Protein AF-A0A914DDF4-F1 (afdb_monomer_lite)

Foldseek 3Di:
DKDKDKDKDWDDWDDADPVVRDTDTDIDIDIDIDDPVPADDCVVVVNDQKDWDFPVVDDDDDDDDPPDPDDDDDGDIDIHGHDDPDDDDD

pLDDT: mean 79.05, std 13.86, range [35.19, 93.19]

Organism: NCBI:txid290746

Radius of gyration: 17.54 Å; chains: 1; bounding box: 42×24×45 Å

Sequence (90 aa):
TITVKLGMTLTNLFDLDEKKQVLTINVWLDQEWKDELLRWDPKEFGGIESLRIPCDLIWLPDLVLYNKIDLLVETGFFYMHVGGIRDGIL

InterPro domains:
  IPR002394 Nicotinic acetylcholine receptor [PR00254] (11-27)
  IPR002394 Nicotinic acetylcholine receptor [PR00254] (45-59)
  IPR002394 Nicotinic acetylcholine receptor [PR00254] (63-75)
  IPR006201 Neurotransmitter-gated ion-channel [PTHR18945] (2-75)
  IPR006202 Neurotransmitter-gated ion-channel ligand-binding domain [PF02931] (2-74)
  IPR036734 Neurotransmitter-gated ion-channel ligand-binding domain superfamily [G3DSA:2.70.170.10] (1-82)
  IPR036734 Neurotransmitter-gated ion-channel ligand-binding domain superfamily [SSF63712] (2-81)

Structure (mmCIF, N/CA/C/O backbone):
data_AF-A0A914DDF4-F1
#
_entry.id   AF-A0A914DDF4-F1
#
loop_
_atom_site.group_PDB
_atom_site.id
_atom_site.type_symbol
_atom_site.label_atom_id
_atom_site.label_alt_id
_atom_site.label_comp_id
_atom_site.label_asym_id
_atom_site.label_entity_id
_atom_site.label_seq_id
_atom_site.pdbx_PDB_ins_code
_atom_site.Cartn_x
_atom_site.Cartn_y
_atom_site.Cartn_z
_atom_site.occupancy
_atom_site.B_iso_or_equiv
_atom_site.auth_seq_id
_atom_site.auth_comp_id
_atom_site.auth_asym_id
_atom_site.auth_atom_id
_atom_site.pdbx_PDB_model_num
ATOM 1 N N . THR A 1 1 ? -10.500 16.099 3.547 1.00 73.19 1 THR A N 1
ATOM 2 C CA . THR A 1 1 ? -9.227 15.783 2.867 1.00 73.19 1 THR A CA 1
ATOM 3 C C . THR A 1 1 ? -8.640 14.549 3.513 1.00 73.19 1 THR A C 1
ATOM 5 O O . THR A 1 1 ? -8.621 14.516 4.736 1.00 73.19 1 THR A O 1
ATOM 8 N N . ILE A 1 2 ? -8.236 13.540 2.736 1.00 82.94 2 ILE A N 1
ATOM 9 C CA . ILE A 1 2 ? -7.603 12.313 3.252 1.00 82.94 2 ILE A CA 1
ATOM 10 C C . ILE A 1 2 ? -6.087 12.510 3.210 1.00 82.94 2 ILE A C 1
ATOM 12 O O . ILE A 1 2 ? -5.548 12.899 2.175 1.00 82.94 2 ILE A O 1
ATOM 16 N N . THR A 1 3 ? -5.409 12.257 4.327 1.00 86.25 3 THR A N 1
ATOM 17 C CA . THR A 1 3 ? -3.943 12.251 4.384 1.00 86.25 3 THR A CA 1
ATOM 18 C C . THR A 1 3 ? -3.452 10.829 4.155 1.00 86.25 3 THR A C 1
ATOM 20 O O . THR A 1 3 ? -3.793 9.934 4.928 1.00 86.25 3 THR A O 1
ATOM 23 N N . VAL A 1 4 ? -2.644 10.640 3.114 1.00 87.81 4 VAL A N 1
ATOM 24 C CA . VAL A 1 4 ? -1.993 9.364 2.799 1.00 87.81 4 VAL A CA 1
ATOM 25 C C . VAL A 1 4 ? -0.516 9.487 3.152 1.00 87.81 4 VAL A C 1
ATOM 27 O O . VAL A 1 4 ? 0.16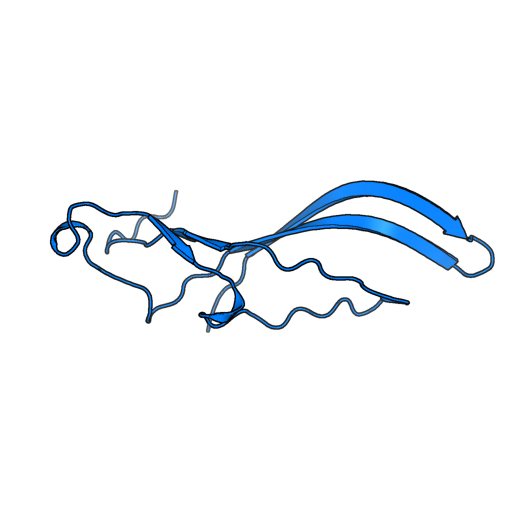3 10.396 2.672 1.00 87.81 4 VAL A O 1
ATOM 30 N N . LYS A 1 5 ? -0.017 8.592 4.004 1.00 88.25 5 LYS A N 1
ATOM 31 C CA . LYS A 1 5 ? 1.414 8.437 4.266 1.00 88.25 5 LYS A CA 1
ATOM 32 C C . LYS A 1 5 ? 1.961 7.369 3.334 1.00 88.25 5 LYS A C 1
ATOM 34 O O . LYS A 1 5 ? 1.379 6.292 3.220 1.00 88.25 5 LYS A O 1
ATOM 39 N N . LEU A 1 6 ? 3.083 7.684 2.699 1.00 89.06 6 LEU A N 1
ATOM 40 C CA . LEU A 1 6 ? 3.768 6.789 1.783 1.00 89.06 6 LEU A CA 1
ATOM 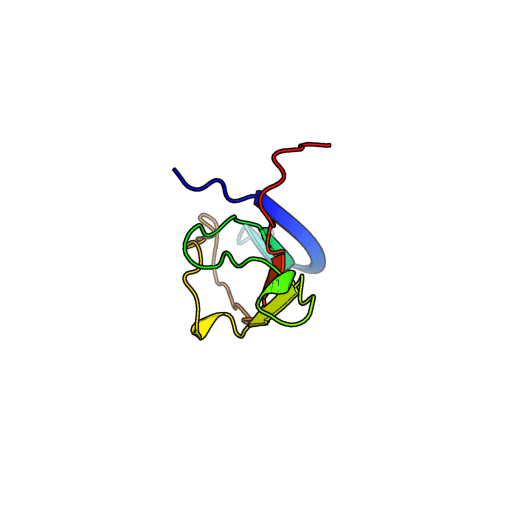41 C C . LEU A 1 6 ? 5.152 6.456 2.335 1.00 89.06 6 LEU A C 1
ATOM 43 O O . LEU A 1 6 ? 5.966 7.353 2.558 1.00 89.06 6 LEU A O 1
ATOM 47 N N . GLY A 1 7 ? 5.405 5.170 2.538 1.00 89.75 7 GLY A N 1
ATOM 48 C CA . GLY A 1 7 ? 6.723 4.602 2.769 1.00 89.75 7 GLY A CA 1
ATOM 49 C C . GLY A 1 7 ? 7.181 3.853 1.524 1.00 89.75 7 GLY A C 1
ATOM 50 O O . GLY A 1 7 ? 6.380 3.242 0.819 1.00 89.75 7 GLY A O 1
ATOM 51 N N . MET A 1 8 ? 8.476 3.906 1.236 1.00 90.75 8 MET A N 1
ATOM 52 C CA . MET A 1 8 ? 9.059 3.115 0.163 1.00 90.75 8 MET A CA 1
ATOM 53 C C . MET A 1 8 ? 10.373 2.519 0.639 1.00 90.75 8 MET A C 1
ATOM 55 O O . MET A 1 8 ? 11.273 3.242 1.068 1.00 90.75 8 MET A O 1
ATOM 59 N N . THR A 1 9 ? 10.482 1.203 0.521 1.00 91.19 9 THR A N 1
ATOM 60 C CA . THR A 1 9 ? 11.679 0.454 0.885 1.00 91.19 9 THR A CA 1
ATOM 61 C C . THR A 1 9 ? 12.252 -0.179 -0.372 1.00 91.19 9 THR A C 1
ATOM 63 O O . THR A 1 9 ? 11.660 -1.088 -0.953 1.00 91.19 9 THR A O 1
ATOM 66 N N . LEU A 1 10 ? 13.411 0.306 -0.818 1.00 91.88 10 LEU A N 1
ATOM 67 C CA . LEU A 1 10 ? 14.158 -0.345 -1.891 1.00 91.88 10 LEU A CA 1
ATOM 68 C C . LEU A 1 10 ? 14.661 -1.698 -1.384 1.00 91.88 10 LEU A C 1
ATOM 70 O O . LEU A 1 10 ? 15.336 -1.755 -0.360 1.00 91.88 10 LEU A O 1
ATOM 74 N N . THR A 1 11 ? 14.350 -2.771 -2.109 1.00 90.94 11 THR A N 1
ATOM 75 C CA . THR A 1 11 ? 14.838 -4.113 -1.754 1.00 90.94 11 THR A CA 1
ATOM 76 C C . THR A 1 11 ? 16.019 -4.518 -2.600 1.00 90.94 11 THR A C 1
ATOM 78 O O . THR A 1 11 ? 17.076 -4.810 -2.057 1.00 90.94 11 THR A O 1
ATOM 81 N N . ASN A 1 12 ? 15.855 -4.478 -3.920 1.00 89.81 12 ASN A N 1
ATOM 82 C CA . ASN A 1 12 ? 16.879 -4.900 -4.861 1.00 89.81 12 ASN A CA 1
ATOM 83 C C . ASN A 1 12 ? 17.007 -3.898 -6.007 1.00 89.81 12 ASN A C 1
ATOM 85 O O . ASN A 1 12 ? 16.013 -3.369 -6.511 1.00 89.81 12 ASN A O 1
ATOM 89 N N . LEU A 1 13 ? 18.247 -3.708 -6.447 1.00 89.50 13 LEU A N 1
ATOM 90 C CA . LEU A 1 13 ? 18.595 -3.062 -7.703 1.00 89.50 13 LEU A CA 1
ATOM 91 C C . LEU A 1 13 ? 18.914 -4.156 -8.727 1.00 89.50 13 LEU A C 1
ATOM 93 O O . LE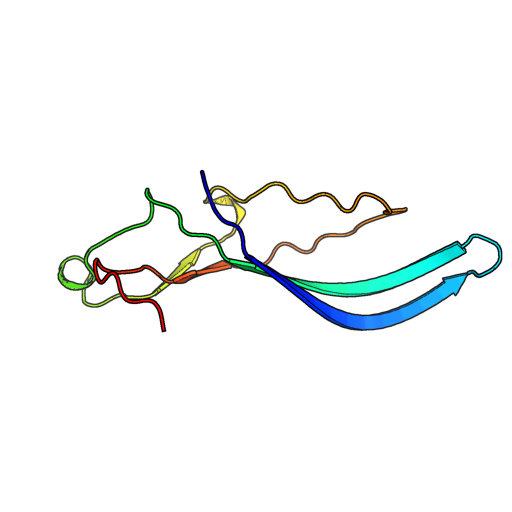U A 1 13 ? 19.855 -4.917 -8.514 1.00 89.50 13 LEU A O 1
ATOM 97 N N . PHE A 1 14 ? 18.127 -4.252 -9.799 1.00 87.81 14 PHE A N 1
ATOM 98 C CA . PHE A 1 14 ? 18.285 -5.304 -10.811 1.00 87.81 14 PHE A CA 1
ATOM 99 C C . PHE A 1 14 ? 19.244 -4.893 -11.912 1.00 87.81 14 PHE A C 1
ATOM 101 O O . PHE A 1 14 ? 20.151 -5.654 -12.234 1.00 87.81 14 PHE A O 1
ATOM 108 N N . ASP A 1 15 ? 19.020 -3.717 -12.499 1.00 90.25 15 ASP A N 1
ATOM 109 C CA . ASP A 1 15 ? 19.785 -3.261 -13.656 1.00 90.25 15 ASP A CA 1
ATOM 110 C C . ASP A 1 15 ? 19.748 -1.735 -13.812 1.00 90.25 15 ASP A C 1
ATOM 112 O O . ASP A 1 15 ? 18.788 -1.072 -13.398 1.00 90.25 15 ASP A O 1
ATOM 116 N N . LEU A 1 16 ? 20.795 -1.200 -14.441 1.00 91.88 16 LEU A N 1
ATOM 117 C CA . LEU A 1 16 ? 20.929 0.199 -14.829 1.00 91.88 16 LEU A CA 1
ATOM 118 C C . LEU A 1 16 ? 21.442 0.275 -16.275 1.00 91.88 16 LEU A C 1
ATOM 120 O O . LEU A 1 16 ? 22.624 0.060 -16.541 1.00 91.88 16 LEU A O 1
ATOM 124 N N . ASP A 1 17 ? 20.569 0.661 -17.206 1.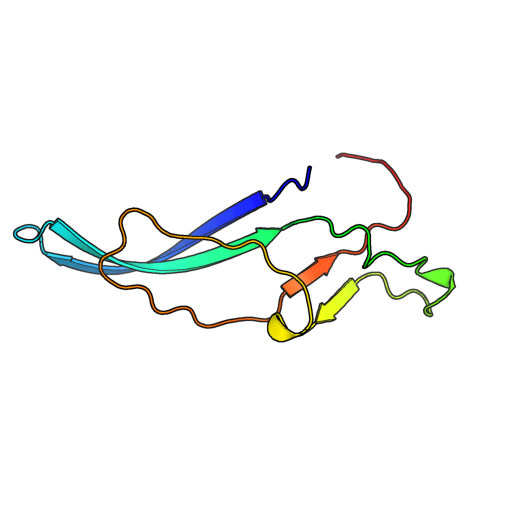00 90.44 17 ASP A N 1
ATOM 125 C CA . ASP A 1 17 ? 20.955 0.985 -18.582 1.00 90.44 17 ASP A CA 1
ATOM 126 C C . ASP A 1 17 ? 21.255 2.486 -18.670 1.00 90.44 17 ASP A C 1
ATOM 128 O O . ASP A 1 17 ? 20.362 3.309 -18.880 1.00 90.44 17 ASP A O 1
ATOM 132 N N . GLU A 1 18 ? 22.525 2.857 -18.499 1.00 90.75 18 GLU A N 1
ATOM 133 C CA . GLU A 1 18 ? 22.971 4.257 -18.523 1.00 90.75 18 GLU A CA 1
ATOM 134 C C . GLU A 1 18 ? 22.687 4.952 -19.862 1.00 90.75 18 GLU A C 1
ATOM 136 O O . GLU A 1 18 ? 22.378 6.143 -19.891 1.00 90.75 18 GLU A O 1
ATOM 141 N N . LYS A 1 19 ? 22.757 4.214 -20.981 1.00 93.19 19 LYS A N 1
ATOM 142 C CA . LYS A 1 19 ? 22.535 4.780 -22.321 1.00 93.19 19 LYS A CA 1
ATOM 143 C C . LYS A 1 19 ? 21.071 5.123 -22.547 1.00 93.19 19 LYS A C 1
ATOM 145 O O . LYS A 1 19 ? 20.779 6.106 -23.224 1.00 93.19 19 LYS A O 1
ATOM 150 N N . LYS A 1 20 ? 20.164 4.309 -2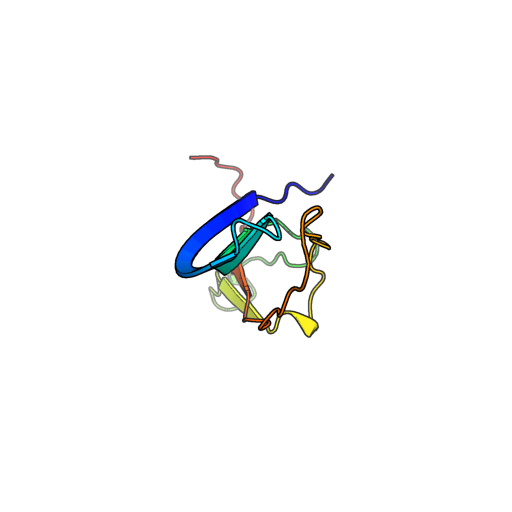2.006 1.00 89.62 20 LYS A N 1
ATOM 151 C CA . LYS A 1 20 ? 18.717 4.548 -22.072 1.00 89.62 20 LYS A CA 1
ATOM 152 C C . LYS A 1 20 ? 18.167 5.281 -20.845 1.00 89.62 20 LYS A C 1
ATOM 154 O O . LYS A 1 20 ? 16.980 5.584 -20.823 1.00 89.62 20 LYS A O 1
ATOM 159 N N . GLN A 1 21 ? 19.014 5.566 -19.854 1.00 89.50 21 GLN A N 1
ATOM 160 C CA . GLN A 1 21 ? 18.652 6.153 -18.561 1.00 89.50 21 GLN A CA 1
ATOM 161 C C . GLN A 1 21 ? 17.530 5.380 -17.846 1.00 89.50 21 GLN A C 1
ATOM 163 O O . GLN A 1 21 ? 16.618 5.975 -17.273 1.00 89.50 21 GLN A O 1
ATOM 168 N N . VAL A 1 22 ? 17.596 4.045 -17.889 1.00 90.69 22 VAL A N 1
ATOM 169 C CA . VAL A 1 22 ? 16.581 3.157 -17.301 1.00 90.69 22 VAL A CA 1
ATOM 170 C C . VAL A 1 22 ? 17.127 2.474 -16.062 1.00 90.69 22 VAL A C 1
ATOM 172 O O . VAL A 1 22 ? 18.167 1.823 -16.118 1.00 90.69 22 VAL A O 1
ATOM 175 N N . LEU A 1 23 ? 16.387 2.591 -14.962 1.00 91.19 23 LEU A N 1
ATOM 176 C CA . LEU A 1 23 ? 16.676 1.944 -13.690 1.00 91.19 23 LEU A CA 1
ATOM 177 C C . LEU A 1 23 ? 15.597 0.896 -13.392 1.00 91.19 23 LEU A C 1
ATOM 179 O O . LEU A 1 23 ? 14.421 1.245 -13.286 1.00 91.19 23 LEU A O 1
ATOM 183 N N . THR A 1 24 ? 15.999 -0.363 -13.213 1.00 90.88 24 THR A N 1
ATOM 184 C CA . THR A 1 24 ? 15.094 -1.461 -12.839 1.00 90.88 24 THR A CA 1
ATOM 185 C C . THR A 1 24 ? 15.313 -1.827 -11.374 1.00 90.88 24 THR A C 1
ATOM 187 O O . THR A 1 24 ? 16.393 -2.281 -10.993 1.00 90.88 24 THR A O 1
ATOM 190 N N . ILE A 1 25 ? 14.292 -1.625 -10.538 1.00 91.56 25 ILE A N 1
ATOM 191 C CA . ILE A 1 25 ? 14.348 -1.823 -9.082 1.00 91.56 25 ILE A CA 1
ATOM 192 C C . ILE A 1 25 ? 13.113 -2.569 -8.580 1.00 91.56 25 ILE A C 1
ATOM 194 O O . ILE A 1 25 ? 12.021 -2.369 -9.106 1.00 91.56 25 ILE A O 1
ATOM 198 N N . ASN A 1 26 ? 13.276 -3.343 -7.504 1.00 90.56 26 ASN A N 1
ATOM 199 C CA . ASN A 1 26 ? 12.142 -3.802 -6.705 1.00 90.56 26 ASN A CA 1
ATOM 200 C C . ASN A 1 26 ? 12.021 -2.946 -5.456 1.00 90.56 26 ASN A C 1
ATOM 202 O O . ASN A 1 26 ? 12.968 -2.801 -4.673 1.00 90.56 26 ASN A O 1
ATOM 206 N N . VAL A 1 27 ? 10.818 -2.436 -5.240 1.00 89.50 27 VAL A N 1
ATOM 207 C CA . VAL A 1 27 ? 10.471 -1.626 -4.079 1.00 89.50 27 VAL A CA 1
ATOM 208 C C . VAL A 1 27 ? 9.281 -2.245 -3.364 1.00 89.50 27 VAL A C 1
ATOM 210 O O . VAL A 1 27 ? 8.366 -2.761 -3.999 1.00 89.50 27 VAL A O 1
ATOM 213 N N . TRP A 1 28 ? 9.300 -2.174 -2.040 1.00 88.56 28 TRP A N 1
ATOM 214 C CA . TRP A 1 28 ? 8.109 -2.348 -1.223 1.00 88.56 28 TRP A CA 1
ATOM 215 C C . TRP A 1 28 ? 7.488 -0.982 -1.005 1.00 88.56 28 TRP A C 1
ATOM 217 O O . TRP A 1 28 ? 8.191 -0.021 -0.681 1.00 88.56 28 TRP A O 1
ATOM 227 N N . LEU A 1 29 ? 6.182 -0.905 -1.222 1.00 86.06 29 LEU A N 1
ATOM 228 C CA . LEU A 1 29 ? 5.415 0.317 -1.092 1.00 86.06 29 LEU A CA 1
ATOM 229 C C . LEU A 1 29 ? 4.446 0.169 0.076 1.00 86.06 29 LEU A C 1
ATOM 231 O O . LEU A 1 29 ? 3.507 -0.622 0.008 1.00 86.06 29 LEU A O 1
ATOM 235 N N . ASP A 1 30 ? 4.659 0.966 1.113 1.00 86.44 30 ASP A N 1
ATOM 236 C CA . ASP A 1 30 ? 3.813 0.997 2.297 1.00 86.44 30 ASP A CA 1
ATOM 237 C C . ASP A 1 30 ? 2.883 2.205 2.213 1.00 86.44 30 ASP A C 1
ATOM 239 O O . ASP A 1 30 ? 3.332 3.344 2.069 1.00 86.44 30 ASP A O 1
ATOM 243 N N . GLN A 1 31 ? 1.576 1.967 2.290 1.00 84.94 31 GLN A N 1
ATOM 244 C CA . GLN A 1 31 ? 0.567 3.024 2.253 1.00 84.94 31 GLN A CA 1
ATOM 245 C C . GLN A 1 31 ? -0.278 2.966 3.518 1.00 84.94 31 GLN A C 1
ATOM 247 O O . GLN A 1 31 ? -0.822 1.917 3.860 1.00 84.94 31 GLN A O 1
ATOM 252 N N . GLU A 1 32 ? -0.412 4.105 4.190 1.00 84.94 32 GLU A N 1
ATOM 253 C CA . GLU A 1 32 ? -1.249 4.251 5.378 1.00 84.94 32 GLU A CA 1
ATOM 254 C C . GLU A 1 32 ? -2.174 5.453 5.190 1.00 84.94 32 GLU A C 1
ATOM 256 O O . GLU A 1 32 ? -1.730 6.582 4.966 1.00 84.94 32 GLU A O 1
ATOM 261 N N . TRP A 1 33 ? -3.476 5.220 5.301 1.00 85.06 33 TRP A N 1
ATOM 262 C CA . TRP A 1 33 ? -4.491 6.265 5.324 1.00 85.06 33 TRP A CA 1
ATOM 263 C C . TRP A 1 33 ? -5.547 5.927 6.372 1.00 85.06 33 TRP A C 1
ATOM 265 O O . TRP A 1 33 ? -5.675 4.786 6.813 1.00 85.06 33 TRP A O 1
ATOM 275 N N . LYS A 1 34 ? -6.308 6.941 6.787 1.00 81.38 34 LYS A N 1
ATOM 276 C CA . LYS A 1 34 ? -7.477 6.755 7.648 1.00 81.38 34 LYS A CA 1
ATOM 277 C C . LYS A 1 34 ? -8.735 6.821 6.795 1.00 81.38 34 LYS A C 1
ATOM 279 O O . LYS A 1 34 ? -9.002 7.860 6.194 1.00 81.38 34 LYS A O 1
ATOM 284 N N . ASP A 1 35 ? -9.497 5.736 6.783 1.00 81.06 35 ASP A N 1
ATOM 285 C CA . ASP A 1 35 ? -10.848 5.705 6.227 1.00 81.06 35 ASP A CA 1
ATOM 286 C C . ASP A 1 35 ? -11.865 5.963 7.354 1.00 81.06 35 ASP A C 1
ATOM 288 O O . ASP A 1 35 ? -11.794 5.367 8.431 1.00 81.06 35 ASP A O 1
ATOM 292 N N . GLU A 1 36 ? -12.777 6.907 7.139 1.00 76.88 36 GLU A N 1
ATOM 293 C CA . GLU A 1 36 ? -13.823 7.265 8.105 1.00 76.88 36 GLU A CA 1
ATOM 294 C C . GLU A 1 36 ? -14.960 6.231 8.128 1.00 76.88 36 GLU A C 1
ATOM 296 O O . GLU A 1 36 ? -15.609 6.061 9.158 1.00 76.88 36 GLU A O 1
ATOM 301 N N . LEU A 1 37 ? -15.192 5.526 7.014 1.00 79.56 37 LEU A N 1
ATOM 302 C CA . LEU A 1 37 ? -16.267 4.540 6.868 1.00 79.56 37 LEU A CA 1
ATOM 303 C C . LEU A 1 37 ? -15.902 3.178 7.468 1.00 79.56 37 LEU A C 1
ATOM 305 O O . LEU A 1 37 ? -16.786 2.369 7.737 1.00 79.56 37 LEU A O 1
ATOM 309 N N . LEU A 1 38 ? -14.613 2.927 7.698 1.00 78.56 38 LEU A N 1
ATOM 310 C CA . LEU A 1 38 ? -14.084 1.655 8.199 1.00 78.56 38 LEU A CA 1
ATOM 311 C C . LEU A 1 38 ? -13.701 1.750 9.683 1.00 78.56 38 LEU A C 1
ATOM 313 O O . LEU A 1 38 ? -12.707 1.176 10.123 1.00 78.56 38 LEU A O 1
ATOM 317 N N . ARG A 1 39 ? -14.496 2.492 10.463 1.00 77.12 39 ARG A N 1
ATOM 318 C CA . ARG A 1 39 ? -14.338 2.644 11.916 1.00 77.12 39 ARG A CA 1
ATOM 319 C C . ARG A 1 39 ? -15.399 1.854 12.668 1.00 77.12 39 ARG A C 1
ATOM 321 O O . ARG A 1 39 ? -16.573 1.906 12.314 1.00 77.12 39 ARG A O 1
ATOM 328 N N . TRP A 1 40 ? -14.994 1.184 13.741 1.00 77.12 40 TRP A N 1
ATOM 329 C CA . TRP A 1 40 ? -15.900 0.507 14.669 1.00 77.12 40 TRP A CA 1
ATOM 330 C C . TRP A 1 40 ? -15.406 0.651 16.113 1.00 77.12 40 TRP A C 1
ATOM 332 O O . TRP A 1 40 ? -14.226 0.927 16.341 1.00 77.12 40 TRP A O 1
ATOM 342 N N . ASP A 1 41 ? -16.295 0.472 17.095 1.00 81.81 41 ASP A N 1
ATOM 343 C CA . ASP A 1 41 ? -15.888 0.313 18.496 1.00 81.81 41 ASP A CA 1
ATOM 344 C C . ASP A 1 41 ? -15.455 -1.147 18.713 1.00 81.81 41 ASP A C 1
ATOM 346 O O . ASP A 1 41 ? -16.288 -2.048 18.566 1.00 81.81 41 ASP A O 1
ATOM 350 N N . PRO A 1 42 ? -14.188 -1.429 19.079 1.00 84.81 42 PRO A N 1
ATOM 351 C CA . PRO A 1 42 ? -13.735 -2.791 19.348 1.00 84.81 42 PRO A CA 1
ATOM 352 C C . PRO A 1 42 ? -14.637 -3.547 20.332 1.00 84.81 42 PRO A C 1
ATOM 354 O O . PRO A 1 42 ? -14.787 -4.760 20.207 1.00 84.81 42 PRO A O 1
ATOM 357 N N . LYS A 1 43 ? -15.292 -2.861 21.279 1.00 85.94 43 LYS A N 1
ATOM 358 C CA . LYS A 1 43 ? -16.200 -3.488 22.255 1.00 85.94 43 LYS A CA 1
ATOM 359 C C . LYS A 1 43 ? -17.427 -4.131 21.615 1.00 85.94 43 LYS A C 1
ATOM 361 O O . LYS A 1 43 ? -17.912 -5.132 22.134 1.00 85.94 43 LYS A O 1
ATOM 366 N N . GLU A 1 44 ? -17.907 -3.587 20.501 1.00 86.44 44 GLU A N 1
ATOM 367 C CA . GLU A 1 44 ? -19.051 -4.133 19.761 1.00 86.44 44 GLU A CA 1
ATOM 368 C C . GLU A 1 44 ? -18.659 -5.356 18.918 1.00 86.44 44 GLU A C 1
ATOM 370 O O . GLU A 1 44 ? -19.506 -6.182 18.586 1.00 86.44 44 GLU A O 1
ATOM 375 N N . PHE A 1 45 ? -17.362 -5.518 18.638 1.00 84.06 45 PHE A N 1
ATOM 376 C CA . PHE A 1 45 ? -16.811 -6.558 17.768 1.00 84.06 45 PHE A CA 1
ATOM 377 C C . PHE A 1 45 ? -15.814 -7.470 18.500 1.00 84.06 45 PHE A C 1
ATOM 379 O O . PHE A 1 45 ? -14.830 -7.922 17.923 1.00 84.06 45 PHE A O 1
ATOM 386 N N . GLY A 1 46 ? -16.046 -7.753 19.787 1.00 84.44 46 GLY A N 1
ATOM 387 C CA . GLY A 1 46 ? -15.274 -8.757 20.537 1.00 84.44 46 GLY A CA 1
ATOM 388 C C . GLY A 1 46 ? -13.815 -8.381 20.828 1.00 84.44 46 GLY A C 1
ATOM 389 O O . GLY A 1 46 ? -12.988 -9.263 21.037 1.00 84.44 46 GLY A O 1
ATOM 390 N N . GLY A 1 47 ? -13.493 -7.088 20.841 1.00 84.56 47 GLY A N 1
ATOM 391 C CA . GLY A 1 47 ? -12.147 -6.564 21.079 1.00 84.56 47 GLY A CA 1
ATOM 392 C C . GLY A 1 47 ? -11.243 -6.571 19.846 1.00 84.56 47 GLY A C 1
ATOM 393 O O . GLY A 1 47 ? -10.029 -6.479 19.992 1.00 84.56 47 GLY A O 1
ATOM 394 N N . ILE A 1 48 ? -11.796 -6.702 18.636 1.00 83.50 48 ILE A N 1
ATOM 395 C CA . ILE A 1 48 ? -11.001 -6.655 17.403 1.00 83.50 48 ILE A CA 1
ATOM 396 C C . ILE A 1 48 ? -10.544 -5.213 17.156 1.00 83.50 48 ILE A C 1
ATOM 398 O O . ILE A 1 48 ? -11.365 -4.329 16.936 1.00 83.50 48 ILE A O 1
ATOM 402 N N . GLU A 1 49 ? -9.231 -4.983 17.170 1.00 80.19 49 GLU A N 1
ATOM 403 C CA . GLU A 1 49 ? -8.617 -3.659 16.948 1.00 80.19 49 GLU A CA 1
ATOM 404 C C . GLU A 1 49 ? -7.968 -3.516 15.560 1.00 80.19 49 GLU A C 1
ATOM 406 O O . GLU A 1 49 ? -7.657 -2.413 15.110 1.00 80.19 49 GLU A O 1
ATOM 411 N N . SER A 1 50 ? -7.753 -4.630 14.857 1.00 80.69 50 SER A N 1
ATOM 412 C CA . SER A 1 50 ? -7.183 -4.632 13.509 1.00 80.69 50 SER A CA 1
ATOM 413 C C . SER A 1 50 ? -7.799 -5.731 12.656 1.00 80.69 50 SER A C 1
ATOM 415 O O . SER A 1 50 ? -8.160 -6.799 13.156 1.00 80.69 50 SER A O 1
ATOM 417 N N . LEU A 1 51 ? -7.914 -5.460 11.357 1.00 79.56 51 LEU A N 1
ATOM 418 C CA . LEU A 1 51 ? -8.435 -6.406 10.381 1.00 79.56 51 LEU A CA 1
ATOM 419 C C . LEU A 1 51 ? -7.546 -6.410 9.139 1.00 79.56 51 LEU A C 1
ATOM 421 O O . LEU A 1 51 ? -7.070 -5.370 8.680 1.00 79.56 51 LEU A O 1
ATOM 425 N N . ARG A 1 52 ? -7.343 -7.604 8.584 1.00 81.81 52 ARG A N 1
ATOM 426 C CA . ARG A 1 52 ? -6.651 -7.798 7.314 1.00 81.81 52 ARG A CA 1
ATOM 427 C C . ARG A 1 52 ? -7.691 -8.027 6.229 1.00 81.81 52 ARG A C 1
ATOM 429 O O . ARG A 1 52 ? -8.367 -9.053 6.241 1.00 81.81 52 ARG A O 1
ATOM 436 N N . ILE A 1 53 ? -7.809 -7.077 5.307 1.00 81.56 53 ILE A N 1
ATOM 437 C CA . ILE A 1 53 ? -8.775 -7.136 4.206 1.00 81.56 53 ILE A CA 1
ATOM 438 C C . ILE A 1 53 ? -8.003 -7.154 2.878 1.00 81.56 53 ILE A C 1
ATOM 440 O O . ILE A 1 53 ? -7.011 -6.429 2.744 1.00 81.56 53 ILE A O 1
ATOM 444 N N . PRO A 1 54 ? -8.405 -7.990 1.903 1.00 83.56 54 PRO A N 1
ATOM 445 C CA . PRO A 1 54 ? -7.948 -7.855 0.525 1.00 83.56 54 PRO A CA 1
ATOM 446 C C . PRO A 1 54 ? -8.148 -6.425 0.015 1.00 83.56 54 PRO A C 1
ATOM 448 O O . PRO A 1 54 ? -9.202 -5.826 0.232 1.00 83.56 54 PRO A O 1
ATOM 451 N N . CYS A 1 55 ? -7.148 -5.892 -0.682 1.00 80.25 55 CYS A N 1
ATOM 452 C CA . CYS A 1 55 ? -7.169 -4.527 -1.198 1.00 80.25 55 CYS A CA 1
ATOM 453 C C . CYS A 1 55 ? -8.350 -4.262 -2.149 1.00 80.25 55 CYS A C 1
ATOM 455 O O . CYS A 1 55 ? -8.891 -3.164 -2.153 1.00 80.25 55 CYS A O 1
ATOM 457 N N . ASP A 1 56 ? -8.810 -5.287 -2.870 1.00 83.94 56 ASP A N 1
ATOM 458 C CA . ASP A 1 56 ? -9.886 -5.191 -3.866 1.00 83.94 56 ASP A CA 1
ATOM 459 C C . ASP A 1 56 ? -11.282 -4.947 -3.261 1.00 83.94 56 ASP A C 1
ATOM 461 O O . ASP A 1 56 ? -12.242 -4.696 -3.988 1.00 83.94 56 ASP A O 1
ATOM 465 N N . LEU A 1 57 ? -11.422 -5.054 -1.933 1.00 82.81 57 LEU A N 1
ATOM 466 C CA . LEU A 1 57 ? -12.694 -4.876 -1.223 1.00 82.81 57 LEU A CA 1
ATOM 467 C C . LEU A 1 57 ? -12.855 -3.488 -0.594 1.00 82.81 57 LEU A C 1
ATOM 469 O O . LEU A 1 57 ? -13.920 -3.194 -0.050 1.00 82.81 57 LEU A O 1
ATOM 473 N N . ILE A 1 58 ? -11.815 -2.655 -0.627 1.00 84.56 58 ILE A N 1
ATOM 474 C CA . ILE A 1 58 ? -11.801 -1.332 -0.000 1.00 84.56 58 ILE A CA 1
ATOM 475 C C . ILE A 1 58 ? -11.323 -0.276 -0.990 1.00 84.56 58 ILE A C 1
ATOM 477 O O . ILE A 1 58 ? -10.694 -0.578 -2.001 1.00 84.56 58 ILE A O 1
ATOM 481 N N . TRP A 1 59 ? -11.624 0.986 -0.697 1.00 85.94 59 TRP A N 1
ATOM 482 C CA 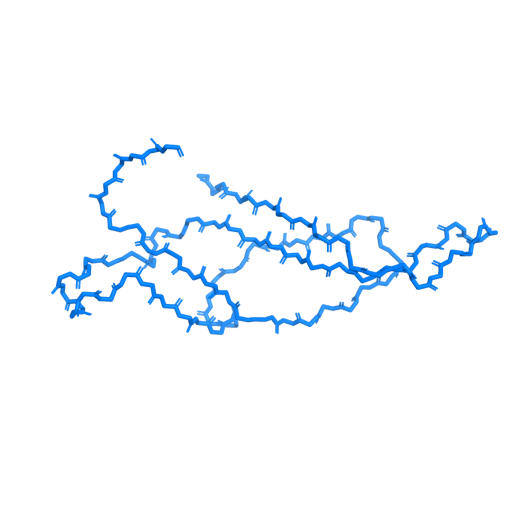. TRP A 1 59 ? -11.053 2.082 -1.463 1.00 85.94 59 TRP A CA 1
ATOM 483 C C . TRP A 1 59 ? -9.552 2.195 -1.178 1.00 85.94 59 TRP A C 1
ATOM 485 O O . TRP A 1 59 ? -9.127 2.149 -0.023 1.00 85.94 59 TRP A O 1
ATOM 495 N N . LEU A 1 60 ? -8.767 2.371 -2.237 1.00 84.69 60 LEU A N 1
ATOM 496 C CA . LEU A 1 60 ? -7.327 2.596 -2.185 1.00 84.69 60 LEU A CA 1
ATOM 497 C C . LEU A 1 60 ? -7.023 3.934 -2.866 1.00 84.69 60 LEU A C 1
ATOM 499 O O . LEU A 1 60 ? -7.655 4.254 -3.876 1.00 84.69 60 LEU A O 1
ATOM 503 N N . PRO A 1 61 ? -6.056 4.717 -2.365 1.00 84.75 61 PRO A N 1
ATOM 504 C CA . PRO A 1 61 ? -5.601 5.899 -3.077 1.00 84.75 61 PRO A CA 1
ATOM 505 C C . PRO A 1 61 ? -4.887 5.505 -4.377 1.00 84.75 61 PRO A C 1
ATOM 507 O O . PRO A 1 61 ? -3.982 4.670 -4.381 1.00 84.75 61 PRO A O 1
ATOM 510 N N . ASP A 1 62 ? -5.263 6.149 -5.481 1.00 83.94 62 ASP A N 1
ATOM 511 C CA . ASP A 1 62 ? -4.604 5.950 -6.770 1.00 83.94 62 ASP A CA 1
ATOM 512 C C . ASP A 1 62 ? -3.190 6.551 -6.744 1.00 83.94 62 ASP A C 1
ATOM 514 O O . ASP A 1 62 ? -3.015 7.773 -6.699 1.00 83.94 62 ASP A O 1
ATOM 518 N N . LEU A 1 63 ? -2.165 5.695 -6.802 1.00 81.88 63 LEU A N 1
ATOM 519 C CA . LEU A 1 63 ? -0.768 6.115 -6.889 1.00 81.88 63 LEU A CA 1
ATOM 520 C C . LEU A 1 63 ? -0.206 5.858 -8.287 1.00 81.88 63 LEU A C 1
ATOM 522 O O . LEU A 1 63 ? -0.241 4.742 -8.806 1.00 81.88 63 LEU A O 1
ATOM 526 N N . VAL A 1 64 ? 0.393 6.892 -8.876 1.00 84.12 64 VAL A N 1
ATOM 527 C CA . VAL A 1 64 ? 1.089 6.792 -10.160 1.00 84.12 64 VAL A CA 1
ATOM 528 C C . VAL A 1 64 ? 2.549 7.198 -10.017 1.00 84.12 64 VAL A C 1
ATOM 530 O O . VAL A 1 64 ? 2.875 8.277 -9.525 1.00 84.12 64 VAL A O 1
ATOM 533 N N . LEU A 1 65 ? 3.448 6.331 -10.483 1.00 83.38 65 LEU A N 1
ATOM 534 C CA . LEU A 1 65 ? 4.849 6.687 -10.660 1.00 83.38 65 LEU A CA 1
ATOM 535 C C . LEU A 1 65 ? 4.986 7.492 -11.957 1.00 83.38 65 LEU A C 1
ATOM 537 O O . LEU A 1 65 ? 4.799 6.952 -13.045 1.00 83.38 65 LEU A O 1
ATOM 541 N N . TYR A 1 66 ? 5.288 8.785 -11.836 1.00 83.50 66 TYR A N 1
ATOM 542 C CA . TYR A 1 66 ? 5.380 9.692 -12.985 1.00 83.50 66 TYR A CA 1
ATOM 543 C C . TYR A 1 66 ? 6.517 9.328 -13.941 1.00 83.50 66 TYR A C 1
ATOM 545 O O . TYR A 1 66 ? 6.330 9.329 -15.152 1.00 83.50 66 TYR A O 1
ATOM 553 N N . ASN A 1 67 ? 7.677 8.961 -13.397 1.00 85.06 67 ASN A N 1
ATOM 554 C CA . ASN A 1 67 ? 8.869 8.622 -14.176 1.00 85.06 67 ASN A CA 1
ATOM 555 C C . ASN A 1 67 ? 8.994 7.106 -14.370 1.00 85.06 67 ASN A C 1
ATOM 557 O O . ASN A 1 67 ? 10.063 6.536 -14.160 1.00 85.06 67 ASN A O 1
ATOM 561 N N . LYS A 1 68 ? 7.883 6.439 -14.699 1.00 81.69 68 LYS A N 1
ATOM 562 C CA . LYS A 1 68 ? 7.883 5.000 -14.973 1.00 81.69 68 LYS A CA 1
ATOM 563 C C . LYS A 1 68 ? 8.069 4.737 -16.462 1.00 81.69 68 LYS A C 1
ATOM 565 O O . LYS A 1 68 ? 7.463 5.409 -17.292 1.00 81.69 68 LYS A O 1
ATOM 570 N N . ILE A 1 69 ? 8.866 3.723 -16.774 1.00 83.50 69 ILE A N 1
ATOM 571 C CA . ILE A 1 69 ? 8.915 3.123 -18.114 1.00 83.50 69 ILE A CA 1
ATOM 572 C C . ILE A 1 69 ? 7.969 1.927 -18.162 1.00 83.50 69 ILE A C 1
ATOM 574 O O . ILE A 1 69 ? 7.155 1.832 -19.073 1.00 83.50 69 ILE A O 1
ATOM 578 N N . ASP A 1 70 ? 8.017 1.081 -17.135 1.00 80.88 70 ASP A N 1
ATOM 579 C CA . ASP A 1 70 ? 7.051 0.018 -16.891 1.00 80.88 70 ASP A CA 1
ATOM 580 C C . ASP A 1 70 ? 6.892 -0.185 -15.376 1.00 80.88 70 ASP A C 1
ATOM 582 O O . ASP A 1 70 ? 7.796 0.152 -14.605 1.00 80.88 70 ASP A O 1
ATOM 586 N N . LEU A 1 71 ? 5.731 -0.669 -14.937 1.00 78.62 71 LEU A N 1
ATOM 587 C CA . LEU A 1 71 ? 5.450 -0.946 -13.528 1.00 78.62 71 LEU A CA 1
ATOM 588 C C . LEU A 1 71 ? 4.582 -2.196 -13.408 1.00 78.62 71 LEU A C 1
ATOM 590 O O . LEU A 1 71 ? 3.408 -2.182 -13.774 1.00 78.62 71 LEU A O 1
ATOM 594 N N . LEU A 1 72 ? 5.149 -3.237 -12.804 1.00 78.50 72 LEU A N 1
ATOM 595 C CA . LEU A 1 72 ? 4.406 -4.403 -12.348 1.00 78.50 72 LEU A CA 1
ATOM 596 C C . LEU A 1 72 ? 4.083 -4.220 -10.866 1.00 78.50 72 LEU A C 1
ATOM 598 O O . LEU A 1 72 ? 4.984 -4.054 -10.046 1.00 78.50 72 LEU A O 1
ATOM 602 N N . VAL A 1 73 ? 2.792 -4.219 -10.538 1.00 74.56 73 VAL A N 1
ATOM 603 C CA . VAL A 1 73 ? 2.310 -4.142 -9.156 1.00 74.56 73 VAL A CA 1
ATOM 604 C C . VAL A 1 73 ? 1.778 -5.510 -8.765 1.00 74.56 73 VAL A C 1
ATOM 606 O O . VAL A 1 73 ? 0.806 -5.985 -9.348 1.00 74.56 73 VAL A O 1
ATOM 609 N N . GLU A 1 74 ? 2.390 -6.124 -7.759 1.00 69.56 74 GLU A N 1
ATOM 610 C CA . GLU A 1 74 ? 1.780 -7.245 -7.048 1.00 69.56 74 GLU A CA 1
ATOM 611 C C . GLU A 1 74 ? 0.931 -6.669 -5.909 1.00 69.56 74 GLU A C 1
ATOM 613 O O . GLU A 1 74 ? 1.453 -6.057 -4.974 1.00 69.56 74 GLU A O 1
ATOM 618 N N . THR A 1 75 ? -0.394 -6.791 -6.008 1.00 64.38 75 THR A N 1
ATOM 619 C CA . THR A 1 75 ? -1.309 -6.323 -4.964 1.00 64.38 75 THR A CA 1
ATOM 620 C C . THR A 1 75 ? -1.229 -7.222 -3.731 1.00 64.38 75 THR A C 1
ATOM 622 O O . THR A 1 75 ? -1.335 -8.446 -3.809 1.00 64.38 75 THR A O 1
ATOM 625 N N . GLY A 1 76 ? -1.024 -6.597 -2.569 1.00 65.75 76 GLY A N 1
ATOM 626 C CA . GLY A 1 76 ? -0.960 -7.263 -1.271 1.00 65.75 76 GLY A CA 1
ATOM 627 C C . GLY A 1 76 ? -2.237 -7.109 -0.442 1.00 65.75 76 GLY A C 1
ATOM 628 O O . GLY A 1 76 ? -3.251 -6.571 -0.876 1.00 65.75 76 GLY A O 1
ATOM 629 N N . PHE A 1 77 ? -2.171 -7.560 0.809 1.00 60.69 77 PHE A N 1
ATOM 630 C CA . PHE A 1 77 ? -3.190 -7.258 1.815 1.00 60.69 77 PHE A CA 1
ATOM 631 C C . PHE A 1 77 ? -2.807 -5.979 2.557 1.00 60.69 77 PHE A C 1
ATOM 633 O O . PHE A 1 77 ? -1.652 -5.852 2.964 1.00 60.69 77 PHE A O 1
ATOM 640 N N . PHE A 1 78 ? -3.769 -5.093 2.820 1.00 65.62 78 PHE A N 1
ATOM 641 C CA . PHE A 1 78 ? -3.536 -3.937 3.686 1.00 65.62 78 PHE A CA 1
ATOM 642 C C . PHE A 1 78 ? -3.879 -4.272 5.138 1.00 65.62 78 PHE A C 1
ATOM 644 O O . PHE A 1 78 ? -4.902 -4.898 5.435 1.00 65.62 78 PHE A O 1
ATOM 651 N N . TYR A 1 79 ? -3.001 -3.847 6.047 1.00 61.75 79 TYR A N 1
ATOM 652 C CA . TYR A 1 79 ? -3.289 -3.818 7.474 1.00 61.75 79 TYR A CA 1
ATOM 653 C C . TYR A 1 79 ? -4.001 -2.508 7.772 1.00 61.75 79 TYR A C 1
ATOM 655 O O . TYR A 1 79 ? -3.377 -1.449 7.810 1.00 61.75 79 TYR A O 1
ATOM 663 N N . MET A 1 80 ? -5.315 -2.569 7.966 1.00 62.09 80 MET A N 1
ATOM 664 C CA . MET A 1 80 ? -6.045 -1.402 8.437 1.00 62.09 80 MET A CA 1
ATOM 665 C C . MET A 1 80 ? -6.023 -1.385 9.960 1.00 62.09 80 MET A C 1
ATOM 667 O O . MET A 1 80 ? -6.642 -2.222 10.623 1.00 62.09 80 MET A O 1
ATOM 671 N N . HIS A 1 81 ? -5.283 -0.421 10.506 1.00 57.34 81 HIS A N 1
ATOM 672 C CA . HIS A 1 81 ? -5.366 -0.070 11.914 1.00 57.34 81 HIS A CA 1
ATOM 673 C C . HIS A 1 81 ? -6.622 0.757 12.141 1.00 57.34 81 HIS A C 1
ATOM 675 O O . HIS A 1 81 ? -6.751 1.872 11.629 1.00 57.34 81 HIS A O 1
ATOM 681 N N . VAL A 1 82 ? -7.545 0.213 12.927 1.00 56.06 82 VAL A N 1
ATOM 682 C CA . VAL A 1 82 ? -8.785 0.908 13.238 1.00 56.06 82 VAL A CA 1
ATOM 683 C C . VAL A 1 82 ? -8.606 1.675 14.526 1.00 56.06 82 VAL A C 1
ATOM 685 O O . VAL A 1 82 ? -8.523 1.128 15.622 1.00 56.06 82 VAL A O 1
ATOM 688 N N . GLY A 1 83 ? -8.505 2.992 14.363 1.00 48.22 83 GLY A N 1
ATOM 689 C CA . GLY A 1 83 ? -8.553 3.916 15.477 1.00 48.22 83 GLY A CA 1
ATOM 690 C C . GLY A 1 83 ? -9.947 3.885 16.084 1.00 48.22 83 GLY A C 1
ATOM 691 O O . GLY A 1 83 ? -10.859 4.529 15.567 1.00 48.22 83 GLY A O 1
ATOM 692 N N . GLY A 1 84 ? -10.091 3.187 17.211 1.00 44.41 84 GLY A N 1
ATOM 693 C CA . GLY A 1 84 ? -11.097 3.564 18.196 1.00 44.41 84 GLY A CA 1
ATOM 694 C C . GLY A 1 84 ? -10.922 5.047 18.532 1.00 44.41 84 GLY A C 1
ATOM 695 O O . GLY A 1 84 ? -9.805 5.564 18.485 1.00 44.41 84 GLY A O 1
ATOM 696 N N . ILE A 1 85 ? -12.022 5.742 18.824 1.00 47.94 85 ILE A N 1
ATOM 697 C CA . ILE A 1 85 ? -12.056 7.175 19.152 1.00 47.94 85 ILE A CA 1
ATOM 698 C C . ILE A 1 85 ? -11.140 7.455 20.354 1.00 47.94 85 ILE A C 1
ATOM 700 O O . ILE A 1 85 ? -11.563 7.435 21.507 1.00 47.94 85 ILE A O 1
ATOM 704 N N . ARG A 1 86 ? -9.861 7.695 20.085 1.00 42.19 86 ARG A N 1
ATOM 705 C CA . ARG A 1 86 ? -8.893 8.324 20.971 1.00 42.19 86 ARG A CA 1
ATOM 706 C C . ARG A 1 86 ? -7.966 9.141 20.092 1.00 42.19 86 ARG A C 1
ATOM 708 O O . ARG A 1 86 ? -6.954 8.658 19.593 1.00 42.19 86 ARG A O 1
ATOM 715 N N . ASP A 1 87 ? -8.372 10.389 19.892 1.00 52.16 87 ASP A N 1
ATOM 716 C CA . ASP A 1 87 ? -7.480 11.454 19.461 1.00 52.16 87 ASP A CA 1
ATOM 717 C C . ASP A 1 87 ? -6.252 11.461 20.376 1.00 52.16 87 ASP A C 1
ATOM 719 O O . ASP A 1 87 ? -6.357 11.655 21.587 1.00 52.16 87 ASP A O 1
ATOM 723 N N . GLY A 1 88 ? -5.088 11.180 19.803 1.00 37.19 88 GLY A N 1
ATOM 724 C CA . GLY A 1 88 ? -3.856 11.037 20.562 1.00 37.19 88 GLY A CA 1
ATOM 725 C C . GLY A 1 88 ? -2.703 10.666 19.654 1.00 37.19 88 GLY A C 1
ATOM 726 O O . GLY A 1 88 ? -2.272 9.521 19.622 1.00 37.19 88 GLY A O 1
ATOM 727 N N . ILE A 1 89 ? -2.244 11.655 18.890 1.00 38.03 89 ILE A N 1
ATOM 728 C CA . ILE A 1 89 ? -0.907 11.671 18.297 1.00 38.03 89 ILE A CA 1
ATOM 729 C C . ILE A 1 89 ? 0.110 11.370 19.412 1.00 38.03 89 ILE A C 1
ATOM 731 O O . ILE A 1 89 ? 0.102 12.049 20.440 1.00 38.03 89 ILE A O 1
ATOM 735 N N . LEU A 1 90 ? 0.980 10.388 19.184 1.00 35.19 90 LEU A N 1
ATOM 736 C CA . LEU A 1 90 ? 2.358 10.399 19.672 1.00 35.19 90 LEU A CA 1
ATOM 737 C C . LEU A 1 90 ? 3.269 10.380 18.446 1.00 35.19 90 LEU A C 1
ATOM 739 O O . LEU A 1 90 ? 2.939 9.628 17.499 1.00 35.19 90 LEU A O 1
#

Secondary structure (DSSP, 8-state):
---EEEEEEEEEEEEEETTTTEEEEEEEEEEEE--STT---GGGGTT--EEEEEGGGS-------TT-S-------EEEEE---S-----